Protein AF-A0A3N9V1V2-F1 (afdb_monomer_lite)

pLDDT: mean 93.41, std 6.5, range [71.0, 98.38]

Radius of gyration: 15.78 Å; chains: 1; bounding box: 31×31×42 Å

Secondary structure (DSSP, 8-state):
-HHHHHHTT--EEE--HHHHHHHHHHHHHHHHHTT--EEEPTTSHHHHHHHHHHHHHHTT----------S-----

Foldseek 3Di:
DLLVCLQVVHADEDADPVCCVVCVVVSCVSNVVSVHHYYYDPPDDVNVQVVVVVVCVVVVHDDPDDDDDPPPDDPD

Structure (mmCIF, N/CA/C/O backbone):
data_AF-A0A3N9V1V2-F1
#
_entry.id   AF-A0A3N9V1V2-F1
#
loop_
_atom_site.group_PDB
_atom_site.id
_atom_site.type_symbol
_atom_site.label_atom_id
_atom_site.label_alt_id
_atom_site.label_comp_id
_atom_site.label_asym_id
_atom_site.label_entity_id
_atom_site.label_seq_id
_atom_site.pdbx_PDB_ins_code
_atom_site.Cartn_x
_atom_site.Cartn_y
_atom_site.Cartn_z
_atom_site.occupancy
_atom_site.B_iso_or_equiv
_atom_site.auth_seq_id
_atom_site.auth_comp_id
_atom_site.auth_asym_id
_atom_site.auth_atom_id
_atom_site.pdbx_PDB_model_num
ATOM 1 N N . MET A 1 1 ? -2.106 8.000 18.924 1.00 85.62 1 MET A N 1
ATOM 2 C CA . MET A 1 1 ? -3.049 8.817 18.115 1.00 85.62 1 MET A CA 1
ATOM 3 C C . MET A 1 1 ? -3.783 7.955 17.089 1.00 85.62 1 MET A C 1
ATOM 5 O O . MET A 1 1 ? -5.003 7.953 17.118 1.00 85.62 1 MET A O 1
ATOM 9 N N . ILE A 1 2 ? -3.071 7.191 16.247 1.00 93.81 2 ILE A N 1
ATOM 10 C CA . ILE A 1 2 ? -3.667 6.289 15.237 1.00 93.81 2 ILE A CA 1
ATOM 11 C C . ILE A 1 2 ? -4.548 5.207 15.878 1.00 93.81 2 ILE A C 1
ATOM 13 O O . ILE A 1 2 ? -5.705 5.059 15.502 1.00 93.81 2 ILE A O 1
ATOM 17 N N . GLU A 1 3 ? -4.046 4.522 16.906 1.00 94.75 3 GLU A N 1
ATOM 18 C CA . GLU A 1 3 ? -4.799 3.481 17.623 1.00 94.75 3 GLU A CA 1
ATOM 19 C C . GLU A 1 3 ? -6.112 4.018 18.211 1.00 94.75 3 GLU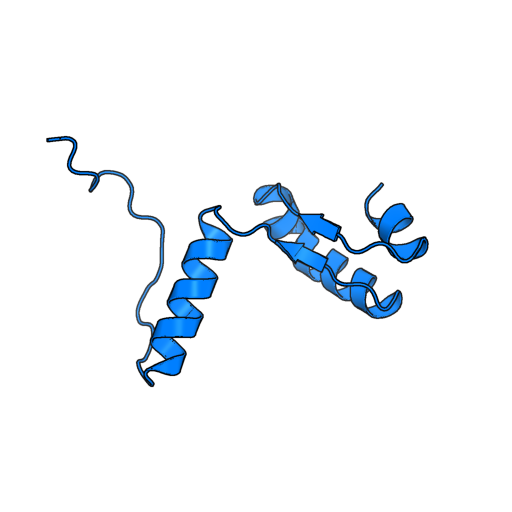 A C 1
ATOM 21 O O . GLU A 1 3 ? -7.165 3.415 18.053 1.00 94.75 3 GLU A O 1
ATOM 26 N N . ALA A 1 4 ? -6.073 5.209 18.819 1.00 96.44 4 ALA A N 1
ATOM 27 C CA . ALA A 1 4 ? -7.264 5.866 19.356 1.00 96.44 4 ALA A CA 1
ATOM 28 C C . ALA A 1 4 ? -8.275 6.245 18.255 1.00 96.44 4 ALA A C 1
ATOM 30 O O . ALA A 1 4 ? -9.486 6.198 18.480 1.00 96.44 4 ALA A O 1
ATOM 31 N N . ALA A 1 5 ? -7.804 6.600 17.054 1.00 96.88 5 ALA A N 1
ATOM 32 C CA . ALA A 1 5 ? -8.676 6.840 15.906 1.00 96.88 5 ALA A CA 1
ATOM 33 C C . ALA A 1 5 ? -9.376 5.543 15.462 1.00 96.88 5 ALA A C 1
ATOM 35 O O . ALA A 1 5 ? -10.593 5.534 15.292 1.00 96.88 5 ALA A O 1
ATOM 36 N N . MET A 1 6 ? -8.640 4.434 15.370 1.00 97.19 6 MET A N 1
ATOM 37 C CA . MET A 1 6 ? -9.211 3.130 15.010 1.00 97.19 6 MET A CA 1
ATOM 38 C C . MET A 1 6 ? -10.189 2.619 16.073 1.00 97.19 6 MET A C 1
ATOM 40 O O . MET A 1 6 ? -11.298 2.209 15.739 1.00 97.19 6 MET A O 1
ATOM 44 N N . ALA A 1 7 ? -9.838 2.740 17.356 1.00 96.75 7 ALA A N 1
ATOM 45 C CA . ALA A 1 7 ? -10.706 2.369 18.473 1.00 96.75 7 ALA A CA 1
ATOM 46 C C . ALA A 1 7 ? -12.004 3.193 18.527 1.00 96.75 7 ALA A C 1
ATOM 48 O O . ALA A 1 7 ? -13.015 2.723 19.040 1.00 96.75 7 ALA A O 1
ATOM 49 N N . SER A 1 8 ? -11.998 4.408 17.969 1.00 97.62 8 SER A N 1
ATOM 50 C CA . SER A 1 8 ? -13.195 5.245 17.809 1.00 97.62 8 SER A CA 1
ATOM 51 C C . SER A 1 8 ? -13.931 5.019 16.480 1.00 97.62 8 SER A C 1
ATOM 53 O O . SER A 1 8 ? -14.784 5.825 16.102 1.00 97.62 8 SER A O 1
ATOM 55 N N . GLY A 1 9 ? -13.621 3.930 15.769 1.00 97.12 9 GLY A N 1
ATOM 56 C CA . GLY A 1 9 ? -14.296 3.524 14.536 1.00 97.12 9 GLY A CA 1
ATOM 57 C C . GLY A 1 9 ? -13.913 4.351 13.309 1.00 97.12 9 GLY A C 1
ATOM 58 O O . GLY A 1 9 ? -14.638 4.342 12.316 1.00 97.12 9 GLY A O 1
ATOM 59 N N . LYS A 1 10 ? -12.805 5.102 13.352 1.00 98.06 10 LYS A N 1
ATOM 60 C CA . LYS A 1 10 ? -12.362 5.936 12.228 1.00 98.06 10 LYS A CA 1
ATOM 61 C C . LYS A 1 10 ? -11.383 5.177 11.345 1.00 98.06 10 LYS A C 1
ATOM 63 O O . LYS A 1 10 ? -10.434 4.563 11.827 1.00 98.06 10 LYS A O 1
ATOM 68 N N . HIS A 1 11 ? -11.599 5.277 10.040 1.00 97.94 11 HIS A N 1
ATOM 69 C CA . HIS A 1 11 ? -10.638 4.824 9.043 1.00 97.94 11 HIS A CA 1
ATOM 70 C C . HIS A 1 11 ? -9.389 5.706 9.056 1.00 97.94 11 HIS A C 1
ATOM 72 O O . HIS A 1 11 ? -9.461 6.898 9.373 1.00 97.94 11 HIS A O 1
ATOM 78 N N . VAL A 1 12 ? -8.250 5.119 8.702 1.00 97.44 12 VAL A N 1
ATOM 79 C CA . VAL A 1 12 ? -6.952 5.794 8.707 1.00 97.44 12 VAL A CA 1
ATOM 80 C C . VAL A 1 12 ? -6.307 5.669 7.335 1.00 97.44 12 VAL A C 1
ATOM 82 O O . VAL A 1 12 ? -6.121 4.568 6.822 1.00 97.44 12 VAL A O 1
ATOM 85 N N . VAL A 1 13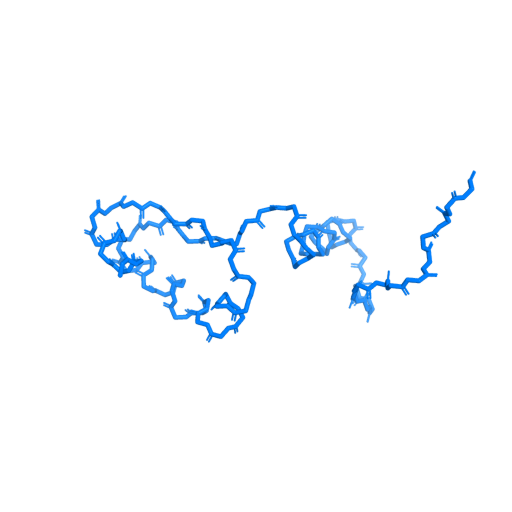 ? -5.928 6.814 6.772 1.00 96.25 13 VAL A N 1
ATOM 86 C CA . VAL A 1 13 ? -5.068 6.899 5.590 1.00 96.25 13 VAL A CA 1
ATOM 87 C C . VAL A 1 13 ? -3.687 7.347 6.056 1.00 96.25 13 VAL A C 1
ATOM 89 O O . VAL A 1 13 ? -3.545 8.418 6.648 1.00 96.25 13 VAL A O 1
ATOM 92 N N . MET A 1 14 ? -2.676 6.512 5.838 1.00 95.00 14 MET A N 1
ATOM 93 C CA . MET A 1 14 ? -1.293 6.788 6.206 1.00 95.00 14 MET A CA 1
ATOM 94 C C . MET A 1 14 ? -0.609 7.590 5.100 1.00 95.00 14 MET A C 1
ATOM 96 O O . MET A 1 14 ? -0.515 7.137 3.967 1.00 95.00 14 MET A O 1
ATOM 100 N N . MET A 1 15 ? -0.108 8.779 5.434 1.00 94.44 15 MET A N 1
ATOM 101 C CA . MET A 1 15 ? 0.618 9.640 4.486 1.00 94.44 15 MET A CA 1
ATOM 102 C C . MET A 1 15 ? 2.140 9.592 4.662 1.00 94.44 15 MET A C 1
ATOM 104 O O . MET A 1 15 ? 2.860 10.197 3.877 1.00 94.44 15 MET A O 1
ATOM 108 N N . ASN A 1 16 ? 2.640 8.927 5.707 1.00 93.50 16 ASN A N 1
ATOM 109 C CA . ASN A 1 16 ? 4.073 8.803 5.947 1.00 93.50 16 ASN A CA 1
ATOM 110 C C . ASN A 1 16 ? 4.553 7.407 5.536 1.00 93.50 16 ASN A C 1
ATOM 112 O O . ASN A 1 16 ? 4.261 6.423 6.219 1.00 93.50 16 ASN A O 1
ATOM 116 N N . ALA A 1 17 ? 5.283 7.343 4.423 1.00 91.69 17 ALA A N 1
ATOM 117 C CA . ALA A 1 17 ? 5.763 6.094 3.846 1.00 91.69 17 ALA A CA 1
ATOM 118 C C . ALA A 1 17 ? 6.735 5.352 4.776 1.00 91.69 17 ALA A C 1
ATOM 120 O O . ALA A 1 17 ? 6.725 4.126 4.816 1.00 91.69 17 ALA A O 1
ATOM 121 N N . GLU A 1 18 ? 7.550 6.062 5.560 1.00 94.19 18 GLU A N 1
ATOM 122 C CA . GLU A 1 18 ? 8.500 5.437 6.485 1.00 94.19 18 GLU A CA 1
ATOM 123 C C . GLU A 1 18 ? 7.792 4.739 7.653 1.00 94.19 18 GLU A C 1
ATOM 125 O O . GLU A 1 18 ? 8.140 3.616 8.021 1.00 94.19 18 GLU A O 1
ATOM 130 N N . ALA A 1 19 ? 6.770 5.377 8.223 1.00 93.94 19 ALA A N 1
ATOM 131 C CA . ALA A 1 19 ? 5.943 4.799 9.272 1.00 93.94 19 ALA A CA 1
ATOM 132 C C . ALA A 1 19 ? 5.106 3.632 8.743 1.00 93.94 19 ALA A C 1
ATOM 134 O O . ALA A 1 19 ? 4.967 2.631 9.442 1.00 93.94 19 ALA A O 1
ATOM 135 N N . ASP A 1 20 ? 4.582 3.733 7.520 1.00 94.25 20 ASP A N 1
ATOM 136 C CA . ASP A 1 20 ? 3.876 2.634 6.853 1.00 94.25 20 ASP A CA 1
ATOM 137 C C . ASP A 1 20 ? 4.812 1.439 6.604 1.00 94.25 20 ASP A C 1
ATOM 139 O O . ASP A 1 20 ? 4.481 0.299 6.918 1.00 94.25 20 ASP A O 1
ATOM 143 N N . ALA A 1 21 ? 6.042 1.686 6.149 1.00 93.88 21 ALA A N 1
ATOM 144 C CA . ALA A 1 21 ? 7.029 0.632 5.921 1.00 93.88 21 ALA A CA 1
ATOM 145 C C . ALA A 1 21 ? 7.442 -0.097 7.212 1.00 93.88 21 ALA A C 1
ATOM 147 O O . ALA A 1 21 ? 7.682 -1.304 7.189 1.00 93.88 21 ALA A O 1
ATOM 148 N N . LEU A 1 22 ? 7.529 0.619 8.339 1.00 96.44 22 LEU A N 1
ATOM 149 C CA . LEU A 1 22 ? 7.925 0.047 9.631 1.00 96.44 22 LEU A CA 1
ATOM 150 C C . LEU A 1 22 ? 6.761 -0.606 10.385 1.00 96.44 22 LEU A C 1
ATOM 152 O O . LEU A 1 22 ? 6.933 -1.661 10.994 1.00 96.44 22 LEU A O 1
ATOM 156 N N . PHE A 1 23 ? 5.588 0.028 10.379 1.00 96.19 23 PHE A N 1
ATOM 157 C CA . PHE A 1 23 ? 4.471 -0.316 11.263 1.00 96.19 23 PHE A CA 1
ATOM 158 C C . PHE A 1 23 ? 3.192 -0.711 10.520 1.00 96.19 23 PHE A C 1
ATOM 160 O O . PHE A 1 23 ? 2.239 -1.157 11.160 1.00 96.19 23 PHE A O 1
ATOM 167 N N . GLY A 1 24 ? 3.155 -0.590 9.193 1.00 95.25 24 GLY A N 1
ATOM 168 C CA . GLY A 1 24 ? 1.985 -0.868 8.358 1.00 95.25 24 GLY A CA 1
ATOM 169 C C . GLY A 1 24 ? 1.356 -2.240 8.609 1.00 95.25 24 GLY A C 1
ATOM 170 O O . GLY A 1 24 ? 0.150 -2.293 8.849 1.00 95.25 24 GLY A O 1
ATOM 171 N N . PRO A 1 25 ? 2.122 -3.351 8.677 1.00 96.44 25 PRO A N 1
ATOM 172 C CA . PRO A 1 25 ? 1.553 -4.664 8.986 1.00 96.44 25 PRO A CA 1
ATOM 173 C C . PRO A 1 25 ? 0.850 -4.728 10.349 1.00 96.44 25 PRO A C 1
ATOM 175 O O . PRO A 1 25 ? -0.194 -5.369 10.478 1.00 96.44 25 PRO A O 1
ATOM 178 N N . TRP A 1 26 ? 1.393 -4.044 11.360 1.00 97.12 26 TRP A N 1
ATOM 179 C CA . TRP A 1 26 ? 0.792 -3.994 12.692 1.00 97.12 26 TRP A CA 1
ATOM 180 C C . TRP A 1 26 ? -0.476 -3.136 12.703 1.00 97.12 26 TRP A C 1
ATOM 182 O O . TRP A 1 26 ? -1.510 -3.570 13.211 1.00 97.12 26 TRP A O 1
ATOM 192 N N . PHE A 1 27 ? -0.437 -1.956 12.078 1.00 97.12 27 PHE A N 1
ATOM 193 C CA . PHE A 1 27 ? -1.614 -1.097 11.951 1.00 97.12 27 PHE A CA 1
ATOM 194 C C . PHE A 1 27 ? -2.721 -1.733 11.113 1.00 97.12 27 PHE A C 1
ATOM 196 O O . PHE A 1 27 ? -3.891 -1.581 11.454 1.00 97.12 27 PHE A O 1
ATOM 203 N N . TRP A 1 28 ? -2.375 -2.490 10.073 1.00 97.06 28 TRP A N 1
ATOM 204 C CA . TRP A 1 28 ? -3.333 -3.272 9.299 1.00 97.06 28 TRP A CA 1
ATOM 205 C C . TRP A 1 28 ? -4.047 -4.297 10.180 1.00 97.06 28 TRP A C 1
ATOM 207 O O . TRP A 1 28 ? -5.274 -4.323 10.214 1.00 97.06 28 TRP A O 1
ATOM 217 N N . GLN A 1 29 ? -3.305 -5.102 10.947 1.00 97.56 29 GLN A N 1
ATOM 218 C CA . GLN A 1 29 ? -3.905 -6.068 11.873 1.00 97.56 29 GLN A CA 1
ATOM 219 C C . GLN A 1 29 ? -4.805 -5.380 12.901 1.00 97.56 29 GLN A C 1
ATOM 221 O O . GLN A 1 29 ? -5.934 -5.819 13.118 1.00 97.56 29 GLN A O 1
ATOM 226 N N . LEU A 1 30 ? -4.343 -4.275 13.487 1.00 97.12 30 LEU A N 1
ATOM 227 C CA . LEU A 1 30 ? -5.125 -3.504 14.447 1.00 97.12 30 LEU A CA 1
ATOM 228 C C . LEU A 1 30 ? -6.424 -2.967 13.828 1.00 97.12 30 LEU A C 1
ATOM 230 O O . LEU A 1 30 ? -7.494 -3.097 14.423 1.00 97.12 30 LEU A O 1
ATOM 234 N N . ALA A 1 31 ? -6.362 -2.426 12.614 1.00 98.00 31 ALA A N 1
ATOM 235 C CA . ALA A 1 31 ? -7.527 -1.923 11.898 1.00 98.00 31 ALA A CA 1
ATOM 236 C C . ALA A 1 31 ? -8.578 -3.022 11.675 1.00 98.00 31 ALA A C 1
ATOM 238 O O . ALA A 1 31 ? -9.763 -2.795 11.929 1.00 98.00 31 ALA A O 1
ATOM 239 N N . GLN A 1 32 ? -8.140 -4.241 11.335 1.00 97.75 32 GLN A N 1
ATOM 240 C CA . GLN A 1 32 ? -9.035 -5.394 11.201 1.00 97.75 32 GLN A CA 1
ATOM 241 C C . GLN A 1 32 ? -9.711 -5.773 12.522 1.00 97.75 32 GLN A C 1
ATOM 243 O O . GLN A 1 32 ? -10.898 -6.091 12.522 1.00 97.75 32 GLN A O 1
ATOM 248 N N . THR A 1 33 ? -9.010 -5.687 13.661 1.00 97.75 33 THR A N 1
ATOM 249 C CA . THR A 1 33 ? -9.632 -5.967 14.973 1.00 97.75 33 THR A CA 1
ATOM 250 C C . THR A 1 33 ? -10.727 -4.966 15.342 1.00 97.75 33 THR A C 1
ATOM 252 O O . THR A 1 33 ? -11.689 -5.331 16.015 1.00 97.75 33 THR A O 1
ATOM 255 N N . HIS A 1 34 ? -10.613 -3.723 14.871 1.00 97.50 34 HIS A N 1
ATOM 256 C CA . HIS A 1 34 ? -11.605 -2.670 15.088 1.00 97.50 34 HIS A CA 1
ATOM 257 C C . HIS A 1 34 ? -12.637 -2.550 13.954 1.00 97.50 34 HIS A C 1
ATOM 259 O O . HIS A 1 34 ? -13.533 -1.712 14.044 1.00 97.50 34 HIS A O 1
ATOM 265 N N . GLY A 1 35 ? -12.539 -3.367 12.898 1.00 97.94 35 GLY A N 1
ATOM 266 C CA . GLY A 1 35 ? -13.449 -3.319 11.749 1.00 97.94 35 GLY A CA 1
ATOM 267 C C . GLY A 1 35 ? -13.356 -2.021 10.940 1.00 97.94 35 GLY A C 1
ATOM 268 O O . GLY A 1 35 ? -14.344 -1.592 10.345 1.00 97.94 35 GLY A O 1
ATOM 269 N N . VAL A 1 36 ? -1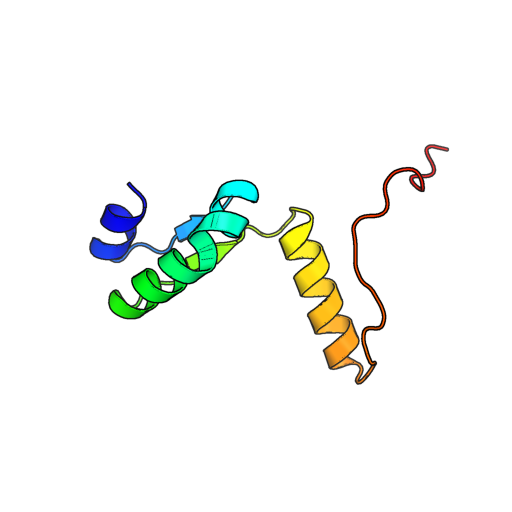2.191 -1.369 10.936 1.00 98.38 36 VAL A N 1
ATOM 270 C CA . VAL A 1 36 ? -11.940 -0.122 10.203 1.00 98.38 36 VAL A CA 1
ATOM 271 C C . VAL A 1 36 ? -10.918 -0.341 9.092 1.00 98.38 36 VAL A C 1
ATOM 273 O O . VAL A 1 36 ? -10.067 -1.219 9.176 1.00 98.38 36 VAL A O 1
ATOM 276 N N . ALA A 1 37 ? -10.967 0.489 8.051 1.00 97.69 37 ALA A N 1
ATOM 277 C CA . ALA A 1 37 ? -9.942 0.505 7.019 1.00 97.69 37 ALA A CA 1
ATOM 278 C C . ALA A 1 37 ? -8.654 1.198 7.498 1.00 97.69 37 ALA A C 1
ATOM 280 O O . ALA A 1 37 ? -8.694 2.274 8.105 1.00 97.69 37 ALA A O 1
ATOM 281 N N . TYR A 1 38 ? -7.519 0.597 7.148 1.00 97.38 38 TYR A N 1
ATOM 282 C CA . TYR A 1 38 ? -6.194 1.207 7.152 1.00 97.38 38 TYR A CA 1
ATOM 283 C C . TYR A 1 38 ? -5.613 1.083 5.750 1.00 97.38 38 TYR A C 1
ATOM 285 O O . TYR A 1 38 ? -5.674 0.006 5.161 1.00 97.38 38 TYR A O 1
ATOM 293 N N . THR A 1 39 ? -5.078 2.165 5.199 1.00 95.31 39 THR A N 1
ATOM 294 C CA . THR A 1 39 ? -4.465 2.139 3.868 1.00 95.31 39 THR A CA 1
ATOM 295 C C . THR A 1 39 ? -3.382 3.200 3.742 1.00 95.31 39 THR A C 1
ATOM 297 O O . THR A 1 39 ? -3.412 4.205 4.455 1.00 95.31 39 THR A O 1
ATOM 300 N N . SER A 1 40 ? -2.446 2.987 2.823 1.00 93.88 40 SER A N 1
ATOM 301 C CA . SER A 1 40 ? -1.489 4.012 2.416 1.00 93.88 40 SER A CA 1
ATOM 302 C C . SER A 1 40 ? -2.182 5.055 1.536 1.00 93.88 40 SER A C 1
ATOM 304 O O . SER A 1 40 ? -3.150 4.754 0.834 1.00 93.88 40 SER A O 1
ATOM 306 N N . SER A 1 41 ? -1.715 6.298 1.580 1.00 93.94 41 SER A N 1
ATOM 307 C CA . SER A 1 41 ? -2.221 7.354 0.704 1.00 93.94 41 SER A CA 1
ATOM 308 C C . SER A 1 41 ? -1.849 7.065 -0.744 1.00 93.94 41 SER A C 1
ATOM 310 O O . SER A 1 41 ? -0.689 6.789 -1.045 1.00 93.94 41 SER A O 1
ATOM 312 N N . ASP A 1 42 ? -2.811 7.223 -1.653 1.00 90.50 42 ASP A N 1
ATOM 313 C CA . ASP A 1 42 ? -2.508 7.262 -3.083 1.00 90.50 42 ASP A CA 1
ATOM 314 C C . ASP A 1 42 ? -1.678 8.514 -3.432 1.00 90.50 42 ASP A C 1
ATOM 316 O O . ASP A 1 42 ? -1.655 9.501 -2.687 1.00 90.50 42 ASP A O 1
ATOM 320 N N . GLY A 1 43 ? -0.995 8.464 -4.574 1.00 87.88 43 GLY A N 1
ATOM 321 C CA . GLY A 1 43 ? -0.220 9.564 -5.151 1.00 87.88 43 GLY A CA 1
ATOM 322 C C . GLY A 1 43 ? 1.266 9.569 -4.797 1.00 87.88 43 GLY A C 1
ATOM 323 O O . GLY A 1 43 ? 2.059 10.092 -5.581 1.00 87.88 43 GLY A O 1
ATOM 324 N N . ASP A 1 44 ? 1.670 8.961 -3.679 1.00 89.94 44 ASP A N 1
ATOM 325 C CA . ASP A 1 44 ? 3.092 8.758 -3.389 1.00 89.94 44 ASP A CA 1
ATOM 326 C C . ASP A 1 44 ? 3.633 7.505 -4.097 1.00 89.94 44 ASP A C 1
ATOM 328 O O . ASP A 1 44 ? 2.892 6.605 -4.506 1.00 89.94 44 ASP A O 1
ATOM 332 N N . GLN A 1 45 ? 4.954 7.442 -4.245 1.00 90.44 45 GLN A N 1
ATOM 333 C CA . GLN A 1 45 ? 5.669 6.396 -4.965 1.00 90.44 45 GLN A CA 1
ATOM 334 C C . GLN A 1 45 ? 5.193 4.969 -4.623 1.00 90.44 45 GLN A C 1
ATOM 336 O O . GLN A 1 45 ? 4.962 4.215 -5.570 1.00 90.44 45 GLN A O 1
ATOM 341 N N . PRO A 1 46 ? 5.063 4.542 -3.347 1.00 91.88 46 PRO A N 1
ATOM 342 C CA . PRO A 1 46 ? 4.691 3.161 -3.035 1.00 91.88 46 PRO A CA 1
ATOM 343 C C . PRO A 1 46 ? 3.289 2.798 -3.535 1.00 91.88 46 PRO A C 1
ATOM 345 O O . PRO A 1 46 ? 3.111 1.732 -4.124 1.00 91.88 46 PRO A O 1
ATOM 348 N N . ALA A 1 47 ? 2.318 3.698 -3.361 1.00 92.88 47 ALA A N 1
ATOM 349 C CA . ALA A 1 47 ? 0.938 3.475 -3.781 1.00 92.88 47 ALA A CA 1
ATOM 350 C C . ALA A 1 47 ? 0.796 3.481 -5.310 1.00 92.88 47 ALA A C 1
ATOM 352 O O . ALA A 1 47 ? 0.138 2.605 -5.874 1.00 92.88 47 ALA A O 1
ATOM 353 N N . VAL A 1 48 ? 1.495 4.391 -5.999 1.00 93.62 48 VAL A N 1
ATOM 354 C CA . VAL A 1 48 ? 1.529 4.421 -7.470 1.00 93.62 48 VAL A CA 1
ATOM 355 C C . VAL A 1 48 ? 2.144 3.136 -8.028 1.00 93.62 48 VAL A C 1
ATOM 357 O O . VAL A 1 48 ? 1.596 2.544 -8.957 1.00 93.62 48 VAL A O 1
ATOM 360 N N . ILE A 1 49 ? 3.255 2.665 -7.451 1.00 94.88 49 ILE A N 1
ATOM 361 C CA . ILE A 1 49 ? 3.878 1.400 -7.865 1.00 94.88 49 ILE A CA 1
ATOM 362 C C . ILE A 1 49 ? 2.938 0.218 -7.604 1.00 94.88 49 ILE A C 1
ATOM 364 O O . ILE A 1 49 ? 2.793 -0.628 -8.483 1.00 94.88 49 ILE A O 1
ATOM 368 N N . ALA A 1 50 ? 2.282 0.157 -6.441 1.00 94.62 50 ALA A N 1
ATOM 369 C CA . ALA A 1 50 ? 1.333 -0.910 -6.121 1.00 94.62 50 ALA A CA 1
ATOM 370 C C . ALA A 1 50 ? 0.189 -0.975 -7.145 1.00 94.62 50 ALA A C 1
ATOM 372 O O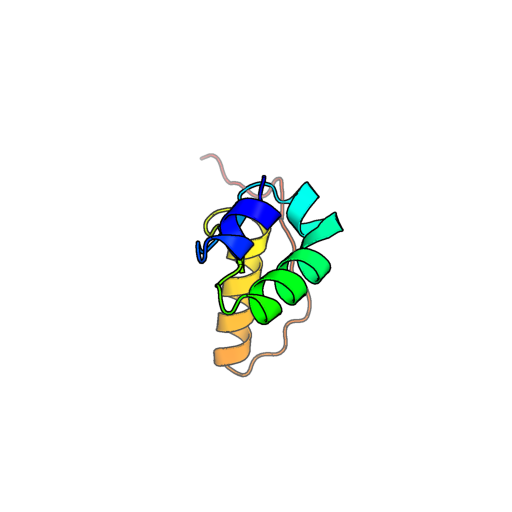 . ALA A 1 50 ? -0.090 -2.045 -7.685 1.00 94.62 50 ALA A O 1
ATOM 373 N N . ARG A 1 51 ? -0.388 0.177 -7.506 1.00 95.44 51 ARG A N 1
ATOM 374 C CA . ARG A 1 51 ? -1.426 0.270 -8.541 1.00 95.44 51 ARG A CA 1
ATOM 375 C C . ARG A 1 51 ? -0.938 -0.204 -9.913 1.00 95.44 51 ARG A C 1
ATOM 377 O O . ARG A 1 51 ? -1.646 -0.949 -10.584 1.00 95.44 51 ARG A O 1
ATOM 384 N N . LEU A 1 52 ? 0.266 0.192 -10.331 1.00 95.62 52 LEU A N 1
ATOM 385 C CA . LEU A 1 52 ? 0.855 -0.275 -11.595 1.00 95.62 52 LEU A CA 1
ATOM 386 C C . LEU A 1 52 ? 1.067 -1.796 -11.592 1.00 95.62 52 LEU A C 1
ATOM 388 O O . LEU A 1 52 ? 0.820 -2.459 -12.595 1.00 95.62 52 LEU A O 1
ATOM 392 N N . VAL A 1 53 ? 1.498 -2.365 -10.463 1.00 97.00 53 VAL A N 1
ATOM 393 C CA . VAL A 1 53 ? 1.641 -3.820 -10.301 1.00 97.00 53 VAL A CA 1
ATOM 394 C C . VAL A 1 53 ? 0.296 -4.525 -10.443 1.00 97.00 53 VAL A C 1
ATOM 396 O O . VAL A 1 53 ? 0.225 -5.551 -11.120 1.00 97.00 53 VAL A O 1
ATOM 399 N N . GLU A 1 54 ? -0.760 -4.000 -9.821 1.00 96.69 54 GLU A N 1
ATOM 400 C CA . GLU A 1 54 ? -2.117 -4.541 -9.951 1.00 96.69 54 GLU A CA 1
ATOM 401 C C . GLU A 1 54 ? -2.600 -4.512 -11.404 1.00 96.69 54 GLU A C 1
ATOM 403 O O . GLU A 1 54 ? -3.130 -5.511 -11.888 1.00 96.69 54 GLU A O 1
ATOM 408 N N . GLU A 1 55 ? -2.346 -3.420 -12.127 1.00 97.56 55 GLU A N 1
ATOM 409 C CA . GLU A 1 55 ? -2.707 -3.282 -13.540 1.00 97.56 55 GLU A CA 1
ATOM 410 C C . GLU A 1 55 ? -1.953 -4.279 -14.438 1.00 97.56 55 GLU A C 1
ATOM 412 O O . GLU A 1 55 ? -2.562 -4.989 -15.239 1.00 97.56 55 GLU A O 1
ATOM 417 N N . VAL A 1 56 ? -0.634 -4.408 -14.270 1.00 97.56 56 VAL A N 1
ATOM 418 C CA . VAL A 1 56 ? 0.180 -5.368 -15.038 1.00 97.56 56 VAL A CA 1
ATOM 419 C C . VAL A 1 56 ? -0.280 -6.807 -14.779 1.00 97.56 56 VAL A C 1
ATOM 421 O O . VAL A 1 56 ? -0.416 -7.595 -15.718 1.00 97.56 56 VAL A O 1
ATOM 424 N N . ARG A 1 57 ? -0.588 -7.144 -13.520 1.00 97.31 57 ARG A N 1
ATOM 425 C CA . ARG A 1 57 ? -1.146 -8.456 -13.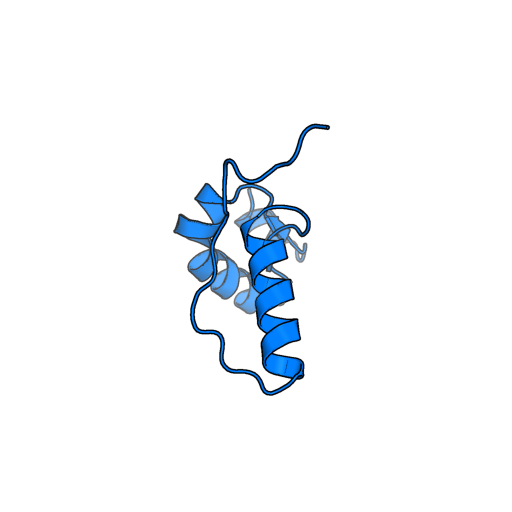155 1.00 97.31 57 ARG A CA 1
ATOM 426 C C . ARG A 1 57 ? -2.537 -8.673 -13.742 1.00 97.31 57 ARG A C 1
ATOM 428 O O . ARG A 1 57 ? -2.831 -9.787 -14.169 1.00 97.31 57 ARG A O 1
ATOM 435 N N . PHE A 1 58 ? -3.377 -7.639 -13.792 1.00 98.00 58 PHE A N 1
ATOM 436 C CA . PHE A 1 58 ? -4.702 -7.704 -14.413 1.00 98.00 58 PHE A CA 1
ATOM 437 C C . PHE A 1 58 ? -4.619 -8.052 -15.906 1.00 98.00 58 PHE A C 1
ATOM 439 O O . PHE A 1 58 ? -5.437 -8.825 -16.399 1.00 98.00 58 PHE A O 1
ATOM 446 N N . TYR A 1 59 ? -3.585 -7.582 -16.610 1.00 98.06 59 TYR A N 1
ATOM 447 C CA . TYR A 1 59 ? -3.310 -7.978 -17.998 1.00 98.06 59 TYR A CA 1
ATOM 448 C C . TYR A 1 59 ? -2.755 -9.405 -18.157 1.00 98.06 59 TYR A C 1
ATOM 450 O O . TYR A 1 59 ? -2.524 -9.847 -19.282 1.00 98.06 59 TYR A O 1
ATOM 458 N N . GLY A 1 60 ? -2.543 -10.143 -17.064 1.00 98.00 60 GLY A N 1
ATOM 459 C CA . GLY A 1 60 ? -1.982 -11.496 -17.088 1.00 98.00 60 GLY A CA 1
ATOM 460 C C . GLY A 1 60 ? -0.469 -11.535 -17.306 1.00 98.00 60 GLY A C 1
ATOM 461 O O . GLY A 1 60 ? 0.071 -12.585 -17.650 1.00 98.00 60 GLY A O 1
ATOM 462 N N . LEU A 1 61 ? 0.218 -10.404 -17.124 1.00 97.94 61 LEU A N 1
ATOM 463 C CA . LEU A 1 61 ? 1.666 -10.307 -17.265 1.00 97.94 61 LEU A CA 1
ATOM 464 C C . LEU A 1 61 ? 2.367 -10.587 -15.931 1.00 97.94 61 LEU A C 1
ATOM 466 O O . LEU A 1 61 ? 1.875 -10.249 -14.851 1.00 97.94 61 LEU A O 1
ATOM 470 N N . GLU A 1 62 ? 3.558 -11.174 -16.014 1.00 96.88 62 GLU A N 1
ATOM 471 C CA . GLU A 1 62 ? 4.431 -11.372 -14.861 1.00 96.88 62 GLU A CA 1
ATOM 472 C C . GLU A 1 62 ? 5.293 -10.125 -14.618 1.00 96.88 62 GLU A C 1
ATOM 474 O O . GLU A 1 62 ? 5.958 -9.610 -15.519 1.00 96.88 62 GLU A O 1
ATOM 479 N N . VAL A 1 63 ? 5.291 -9.633 -13.379 1.00 96.44 63 VAL A N 1
ATOM 480 C CA . VAL A 1 63 ? 6.092 -8.471 -12.977 1.00 96.44 63 VAL A CA 1
ATOM 481 C C . VAL A 1 63 ? 7.522 -8.917 -12.677 1.00 96.44 63 VAL A C 1
ATOM 483 O O . VAL A 1 63 ? 7.775 -9.514 -11.635 1.00 96.44 63 VAL A O 1
ATOM 486 N N . ALA A 1 64 ? 8.463 -8.581 -13.563 1.00 96.12 64 ALA A N 1
ATOM 487 C CA . ALA A 1 64 ? 9.880 -8.911 -13.381 1.00 96.12 64 ALA A CA 1
ATOM 488 C C . ALA A 1 64 ? 10.603 -7.989 -12.377 1.00 96.12 64 ALA A C 1
ATOM 490 O O . ALA A 1 64 ? 11.432 -8.445 -11.594 1.00 96.12 64 ALA A O 1
ATOM 491 N N . MET A 1 65 ? 10.313 -6.684 -12.403 1.00 94.75 65 MET A N 1
ATOM 492 C CA . MET A 1 65 ? 10.929 -5.676 -11.532 1.00 94.75 65 MET A CA 1
ATOM 493 C C . MET A 1 65 ? 10.010 -4.457 -11.415 1.00 94.75 65 MET A C 1
ATOM 495 O O . MET A 1 65 ? 9.409 -4.043 -12.404 1.00 94.75 65 MET A O 1
ATOM 499 N N . VAL A 1 66 ? 9.960 -3.845 -10.229 1.00 94.50 66 VAL A N 1
ATOM 500 C CA . VAL A 1 66 ? 9.397 -2.505 -10.019 1.00 94.50 66 VAL A CA 1
ATOM 501 C C . VAL A 1 66 ? 10.295 -1.668 -9.123 1.00 94.50 66 VAL A C 1
ATOM 503 O O . VAL A 1 66 ? 11.009 -2.191 -8.269 1.00 94.50 66 VAL A O 1
ATOM 506 N N . GLY A 1 67 ? 10.247 -0.355 -9.308 1.00 91.50 67 GLY A N 1
ATOM 507 C CA . GLY A 1 67 ? 11.009 0.588 -8.505 1.00 91.50 67 GLY A CA 1
ATOM 508 C C . GLY A 1 67 ? 10.802 2.018 -8.977 1.00 91.50 67 GLY A C 1
ATOM 509 O O . GLY A 1 67 ? 10.210 2.264 -10.027 1.00 91.50 67 GLY A O 1
ATOM 510 N N . ASN A 1 68 ? 11.300 2.974 -8.196 1.00 88.25 68 ASN A N 1
ATOM 511 C CA . ASN A 1 68 ? 11.350 4.366 -8.624 1.00 88.25 68 ASN A CA 1
ATOM 512 C C . ASN A 1 68 ? 12.643 4.627 -9.380 1.00 88.25 68 ASN A C 1
ATOM 514 O O . ASN A 1 68 ? 13.737 4.432 -8.851 1.00 88.25 68 ASN A O 1
ATOM 518 N N . ILE A 1 69 ? 12.493 5.102 -10.610 1.00 85.19 69 ILE A N 1
ATOM 519 C CA . ILE A 1 69 ? 13.601 5.519 -11.451 1.00 85.19 69 ILE A CA 1
ATOM 520 C C . ILE A 1 69 ? 13.766 7.032 -11.301 1.00 85.19 69 ILE A C 1
ATOM 522 O O . ILE A 1 69 ? 12.982 7.826 -11.821 1.00 85.19 69 ILE A O 1
ATOM 526 N N . LYS A 1 70 ? 14.822 7.445 -10.598 1.00 82.19 70 LYS A N 1
ATOM 527 C CA . LYS A 1 70 ? 15.257 8.845 -10.553 1.00 82.19 70 LYS A CA 1
ATOM 528 C C . LYS A 1 70 ? 16.226 9.111 -11.709 1.00 82.19 70 LYS A C 1
ATOM 530 O O . LYS A 1 70 ? 17.056 8.267 -12.026 1.00 82.19 70 LYS A O 1
ATOM 535 N N . GLY A 1 71 ? 16.138 10.292 -12.321 1.00 76.06 71 GLY A N 1
ATOM 536 C CA . GLY A 1 71 ? 17.102 10.740 -13.340 1.00 76.06 71 GLY A CA 1
ATOM 537 C C . GLY A 1 71 ? 16.721 10.481 -14.803 1.00 76.06 71 GLY A C 1
ATOM 538 O O . GLY A 1 71 ? 17.478 10.876 -15.677 1.00 76.06 71 GLY A O 1
ATOM 539 N N . PHE A 1 72 ? 15.548 9.900 -15.073 1.00 71.00 72 PHE A N 1
ATOM 540 C CA . PHE A 1 72 ? 14.985 9.753 -16.429 1.00 71.00 72 PHE A CA 1
ATOM 541 C C . PHE A 1 72 ? 13.884 10.777 -16.751 1.00 71.00 72 PHE A 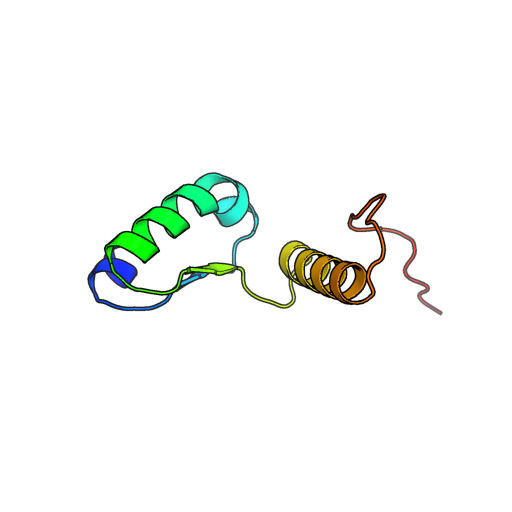C 1
ATOM 543 O O . PHE A 1 72 ? 13.157 10.629 -17.728 1.00 71.00 72 PHE A O 1
ATOM 550 N N . LEU A 1 73 ? 13.737 11.812 -15.920 1.00 73.38 73 LEU A N 1
ATOM 551 C CA . LEU A 1 73 ? 12.805 12.897 -16.200 1.00 73.38 73 LEU A CA 1
ATOM 552 C C . LEU A 1 73 ? 13.400 13.771 -17.306 1.00 73.38 73 LEU A C 1
ATOM 554 O O . LEU A 1 73 ? 14.333 14.532 -17.036 1.00 73.38 73 LEU A O 1
ATOM 558 N N . ASP A 1 74 ? 12.862 13.657 -18.520 1.00 75.06 74 ASP A N 1
ATOM 559 C CA . ASP A 1 74 ? 13.121 14.645 -19.560 1.00 75.06 74 ASP A CA 1
ATOM 560 C C . ASP A 1 74 ? 12.534 15.987 -19.110 1.00 75.06 74 ASP A C 1
ATOM 562 O O . ASP A 1 74 ? 11.392 16.063 -18.651 1.00 75.06 74 ASP A O 1
ATOM 566 N N . ARG A 1 75 ? 13.371 17.022 -19.122 1.00 78.06 75 ARG A N 1
ATOM 567 C CA . ARG A 1 75 ? 13.017 18.373 -18.657 1.00 78.06 75 ARG A CA 1
ATOM 568 C C . ARG A 1 75 ? 12.790 19.341 -19.815 1.00 78.06 75 ARG A C 1
ATOM 570 O O . ARG A 1 75 ? 12.511 20.511 -19.547 1.00 78.06 75 ARG A O 1
ATOM 577 N N . TYR A 1 76 ? 12.967 18.873 -21.045 1.00 71.69 76 TYR A N 1
ATOM 578 C CA . TYR A 1 76 ? 12.736 19.618 -22.278 1.00 71.69 76 TYR A CA 1
ATOM 579 C C . TYR A 1 76 ? 11.430 19.174 -22.939 1.00 71.69 76 TYR A C 1
ATOM 581 O O . TYR A 1 76 ? 10.915 19.982 -23.743 1.00 71.69 76 TYR A O 1
#

Sequence (76 aa):
MIEAAMASGKHVVMMNAEADALFGPWFWQLAQTHGVAYTSSDGDQPAVIARLVEEVRFYGLEVAMVGNIKGFLDRY